Protein AF-A0A6I3U8G7-F1 (afdb_monomer)

Structure (mmCIF, N/CA/C/O backbone):
data_AF-A0A6I3U8G7-F1
#
_entry.id   AF-A0A6I3U8G7-F1
#
loop_
_atom_site.group_PDB
_atom_site.id
_atom_site.type_symbol
_atom_site.label_atom_id
_atom_site.label_alt_id
_atom_site.label_comp_id
_atom_site.label_asym_id
_atom_site.label_entity_id
_atom_site.label_seq_id
_atom_site.pdbx_PDB_ins_cod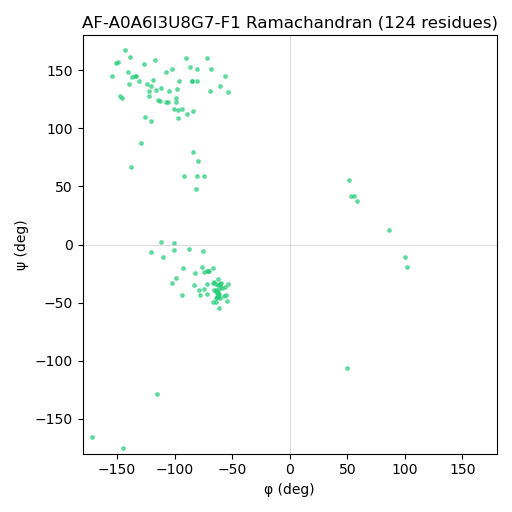e
_atom_site.Cartn_x
_atom_site.Cartn_y
_atom_site.Cartn_z
_atom_site.occupancy
_atom_site.B_iso_or_equiv
_atom_site.auth_seq_id
_atom_site.auth_comp_id
_atom_site.auth_asym_id
_atom_site.auth_atom_id
_atom_site.pdbx_PDB_model_num
ATOM 1 N N . SER A 1 1 ? 12.300 14.699 5.420 1.00 67.69 1 SER A N 1
ATOM 2 C CA . SER A 1 1 ? 12.936 14.264 4.165 1.00 67.69 1 SER A CA 1
ATOM 3 C C . SER A 1 1 ? 12.703 15.365 3.165 1.00 67.69 1 SER A C 1
ATOM 5 O O . SER A 1 1 ? 11.586 15.866 3.145 1.00 67.69 1 SER A O 1
ATOM 7 N N . ASP A 1 2 ? 13.714 15.735 2.387 1.00 90.56 2 ASP A N 1
ATOM 8 C CA . ASP A 1 2 ? 13.615 16.846 1.431 1.00 90.56 2 ASP A CA 1
ATOM 9 C C . ASP A 1 2 ? 12.831 16.455 0.163 1.00 90.56 2 ASP A C 1
ATOM 11 O O . ASP A 1 2 ? 12.318 17.320 -0.532 1.00 90.56 2 ASP A O 1
ATOM 15 N N . TYR A 1 3 ? 12.694 15.149 -0.120 1.00 94.56 3 TYR A N 1
ATOM 16 C CA . TYR A 1 3 ? 11.997 14.625 -1.307 1.00 94.56 3 TYR A CA 1
ATOM 17 C C . TYR A 1 3 ? 11.118 13.406 -0.966 1.00 94.56 3 TYR A C 1
ATOM 19 O O . TYR A 1 3 ? 11.419 12.284 -1.383 1.00 94.56 3 TYR A O 1
ATOM 27 N N . PRO A 1 4 ? 10.043 13.573 -0.173 1.00 93.50 4 PRO A N 1
ATOM 28 C CA . PRO A 1 4 ? 9.187 12.455 0.239 1.00 93.50 4 PRO A CA 1
ATOM 29 C C . PRO A 1 4 ? 8.492 11.758 -0.945 1.00 93.50 4 PRO A C 1
ATOM 31 O O . PRO A 1 4 ? 8.279 10.548 -0.909 1.00 93.50 4 PRO A O 1
ATOM 34 N N . ASP A 1 5 ? 8.214 12.495 -2.024 1.00 96.19 5 ASP A N 1
ATOM 35 C CA . ASP A 1 5 ? 7.507 11.993 -3.209 1.00 96.19 5 ASP A CA 1
ATOM 36 C C . ASP A 1 5 ? 8.292 10.934 -4.002 1.00 96.19 5 ASP A C 1
ATOM 38 O O . ASP A 1 5 ? 7.710 10.154 -4.758 1.00 96.19 5 ASP A O 1
ATOM 42 N N . TYR A 1 6 ? 9.617 10.866 -3.840 1.00 97.69 6 TYR A N 1
ATOM 43 C CA . TYR A 1 6 ? 10.458 9.979 -4.654 1.00 97.69 6 TY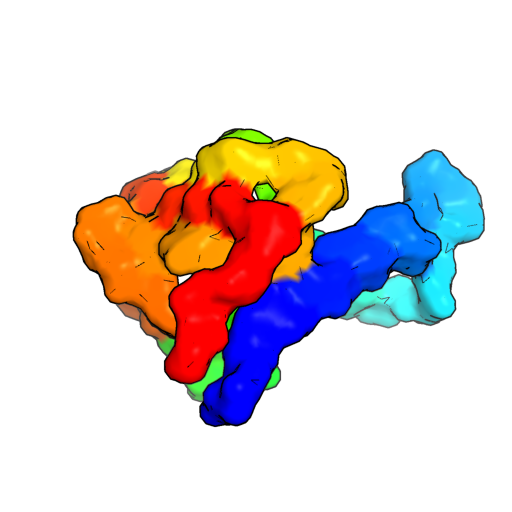R A CA 1
ATOM 44 C C . TYR A 1 6 ? 10.253 8.500 -4.318 1.00 97.69 6 TYR A C 1
ATOM 46 O O . TYR A 1 6 ? 10.480 7.643 -5.176 1.00 97.69 6 TYR A O 1
ATOM 54 N N . THR A 1 7 ? 9.758 8.192 -3.116 1.00 97.94 7 THR A N 1
ATOM 55 C CA . THR A 1 7 ? 9.405 6.827 -2.707 1.00 97.94 7 THR A CA 1
ATOM 56 C C . THR A 1 7 ? 8.426 6.190 -3.691 1.00 97.94 7 THR A C 1
ATOM 58 O O . THR A 1 7 ? 8.676 5.086 -4.171 1.00 97.94 7 THR A O 1
ATOM 61 N N . ALA A 1 8 ? 7.349 6.893 -4.054 1.00 97.81 8 ALA A N 1
ATOM 62 C CA . ALA A 1 8 ? 6.325 6.372 -4.960 1.00 97.81 8 ALA A CA 1
ATOM 63 C C . ALA A 1 8 ? 6.912 6.017 -6.339 1.00 97.81 8 ALA A C 1
ATOM 65 O O . ALA A 1 8 ? 6.709 4.910 -6.845 1.00 97.81 8 ALA A O 1
ATOM 66 N N . LEU A 1 9 ? 7.726 6.909 -6.908 1.00 98.19 9 LEU A N 1
ATOM 67 C CA . LEU A 1 9 ? 8.345 6.696 -8.216 1.00 98.19 9 LEU A CA 1
ATOM 68 C C . LEU A 1 9 ? 9.268 5.468 -8.223 1.00 98.19 9 LEU A C 1
ATOM 70 O O . LEU A 1 9 ? 9.228 4.665 -9.163 1.00 98.19 9 LEU A O 1
ATOM 74 N N . LEU A 1 10 ? 10.073 5.300 -7.172 1.00 98.50 10 LEU A N 1
ATOM 75 C CA . LEU A 1 10 ? 10.972 4.155 -7.031 1.00 98.50 10 LEU A CA 1
ATOM 76 C C . LEU A 1 10 ? 10.194 2.849 -6.858 1.00 98.50 10 LEU A C 1
ATOM 78 O O . LEU A 1 10 ? 10.447 1.893 -7.589 1.00 98.50 10 LEU A O 1
ATOM 82 N N . ILE A 1 11 ? 9.216 2.813 -5.951 1.00 98.38 11 ILE A N 1
ATOM 83 C CA . ILE A 1 11 ? 8.436 1.603 -5.663 1.00 98.38 11 ILE A CA 1
ATOM 84 C C . ILE A 1 11 ? 7.649 1.135 -6.890 1.00 98.38 11 ILE A C 1
ATOM 86 O O . ILE A 1 11 ? 7.697 -0.056 -7.218 1.00 98.38 11 ILE A O 1
ATOM 90 N N . LYS A 1 12 ? 6.984 2.047 -7.613 1.00 98.12 12 LYS A N 1
ATOM 91 C CA . LYS A 1 12 ? 6.252 1.703 -8.844 1.00 98.12 12 LYS A CA 1
ATOM 92 C C . LYS A 1 12 ? 7.198 1.160 -9.914 1.00 98.12 12 LYS A C 1
ATOM 94 O O . LYS A 1 12 ? 6.912 0.131 -10.522 1.00 98.12 12 LYS A O 1
ATOM 99 N N . SER A 1 13 ? 8.360 1.792 -10.083 1.00 97.38 13 SER A N 1
ATOM 100 C CA . SER A 1 13 ? 9.373 1.356 -11.052 1.00 97.38 13 SER A CA 1
ATOM 101 C C . SER A 1 13 ? 9.952 -0.020 -10.724 1.00 97.38 13 SER A C 1
ATOM 103 O O . SER A 1 13 ? 10.057 -0.859 -11.617 1.00 97.38 13 SER A O 1
ATOM 105 N N . ILE A 1 14 ? 10.317 -0.268 -9.462 1.00 98.00 14 ILE A N 1
ATOM 106 C CA . ILE A 1 14 ? 10.869 -1.555 -9.016 1.00 98.00 14 ILE A CA 1
ATOM 107 C C . ILE A 1 14 ? 9.818 -2.652 -9.189 1.00 98.00 14 ILE A C 1
ATOM 109 O O . ILE A 1 14 ? 10.096 -3.661 -9.829 1.00 98.00 14 ILE A O 1
ATOM 113 N N . SER A 1 15 ? 8.595 -2.430 -8.702 1.00 94.62 15 SER A N 1
ATOM 114 C CA . SER A 1 15 ? 7.523 -3.432 -8.764 1.00 94.62 15 SER A CA 1
ATOM 115 C C . SER A 1 15 ? 7.172 -3.825 -10.207 1.00 94.62 15 SER A C 1
ATOM 117 O O . SER A 1 15 ? 6.859 -4.982 -10.462 1.00 94.62 15 SER A O 1
ATOM 119 N N . GLN A 1 16 ? 7.259 -2.893 -11.164 1.00 93.44 16 GLN A N 1
ATOM 120 C CA . GLN A 1 16 ? 6.972 -3.166 -12.580 1.00 93.44 16 GLN A CA 1
ATOM 121 C C . GLN A 1 16 ? 8.143 -3.781 -13.355 1.00 93.44 16 GLN A C 1
ATOM 123 O O . GLN A 1 16 ? 7.914 -4.551 -14.286 1.00 93.44 16 GLN A O 1
ATOM 128 N N . LYS A 1 17 ? 9.388 -3.403 -13.042 1.00 96.12 17 LYS A N 1
ATOM 129 C CA . LYS A 1 17 ? 10.562 -3.790 -13.844 1.00 96.12 17 LYS A CA 1
ATOM 130 C C . LYS A 1 17 ? 11.328 -4.979 -13.286 1.00 96.12 17 LYS A C 1
ATOM 132 O O . LYS A 1 17 ? 11.984 -5.659 -14.061 1.00 96.12 17 LYS A O 1
ATOM 137 N N . ALA A 1 18 ? 11.301 -5.180 -11.972 1.00 97.31 18 ALA A N 1
ATOM 138 C CA . ALA A 1 18 ? 12.106 -6.197 -11.303 1.00 97.31 18 ALA A CA 1
ATOM 139 C C . ALA A 1 18 ? 11.362 -7.530 -11.129 1.00 97.31 18 ALA A C 1
ATOM 141 O O . ALA A 1 18 ? 12.009 -8.553 -10.935 1.00 97.31 18 ALA A O 1
ATOM 142 N N . PHE A 1 19 ? 10.027 -7.517 -11.194 1.00 98.00 19 PHE A N 1
ATOM 143 C CA . PHE A 1 19 ? 9.183 -8.696 -11.013 1.00 98.00 19 PHE A CA 1
ATOM 144 C C . PHE A 1 19 ? 8.493 -9.071 -12.323 1.00 98.00 19 PHE A C 1
ATOM 146 O O . PHE A 1 19 ? 7.930 -8.212 -13.009 1.00 98.00 19 PHE A O 1
ATOM 153 N N . HIS A 1 20 ? 8.503 -10.359 -12.660 1.00 97.56 20 HIS A N 1
ATOM 154 C CA . HIS A 1 20 ? 7.938 -10.862 -13.909 1.00 97.56 20 HIS A CA 1
ATOM 155 C C . HIS A 1 20 ? 7.012 -12.065 -13.677 1.00 97.56 20 HIS A C 1
ATOM 157 O O . HIS A 1 20 ? 7.335 -12.953 -12.892 1.00 97.56 20 HIS A O 1
ATOM 163 N N . PRO A 1 21 ? 5.878 -12.165 -14.390 1.00 96.88 21 PRO A N 1
ATOM 164 C CA . PRO A 1 21 ? 5.002 -13.334 -14.329 1.00 96.88 21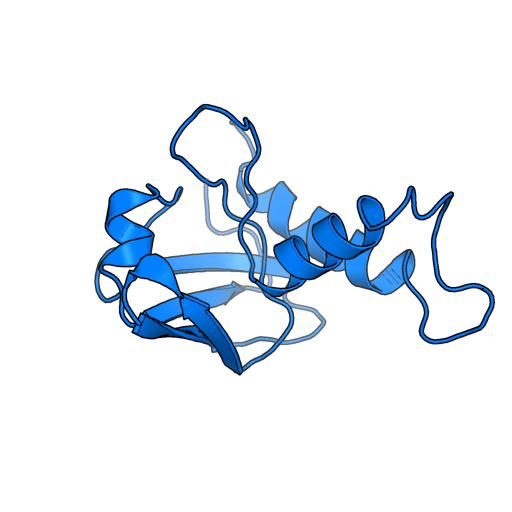 PRO A CA 1
ATOM 165 C C . PRO A 1 21 ? 5.540 -14.470 -15.223 1.00 96.88 21 PRO A C 1
ATOM 167 O O . PRO A 1 21 ? 4.893 -14.888 -16.181 1.00 96.88 21 PRO A O 1
ATOM 170 N N . SER A 1 22 ? 6.762 -14.935 -14.959 1.00 97.44 22 SER A N 1
ATOM 171 C CA . SER A 1 22 ? 7.455 -15.984 -15.723 1.00 97.44 22 SER A CA 1
ATOM 172 C C . SER A 1 22 ? 8.306 -16.863 -14.798 1.00 97.44 22 SER A C 1
ATOM 174 O O . SER A 1 22 ? 8.269 -16.707 -13.585 1.00 97.44 22 SER A O 1
ATOM 176 N N . TRP A 1 23 ? 9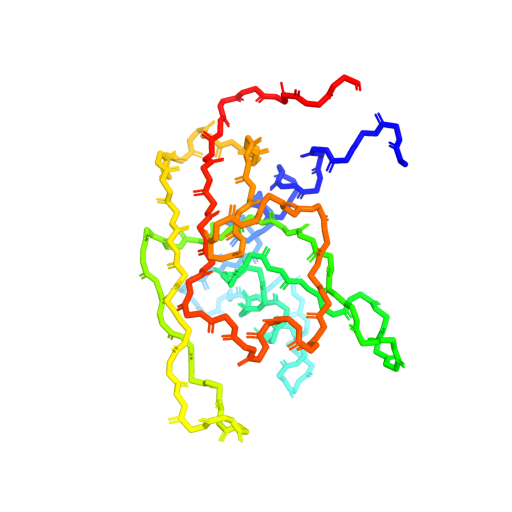.082 -17.808 -15.337 1.00 97.00 23 TRP A N 1
ATOM 177 C CA . TRP A 1 23 ? 10.025 -18.586 -14.518 1.00 97.00 23 TRP A CA 1
ATOM 178 C C . TRP A 1 23 ? 11.228 -17.758 -14.044 1.00 97.00 23 TRP A C 1
ATOM 180 O O . TRP A 1 23 ? 11.834 -18.086 -13.030 1.00 97.00 23 TRP A O 1
ATOM 190 N N . GLN A 1 24 ? 11.552 -16.663 -14.737 1.00 96.12 24 GLN A N 1
ATOM 191 C CA . GLN A 1 24 ? 12.525 -15.657 -14.302 1.00 96.12 24 GLN A CA 1
ATOM 192 C C . GLN A 1 24 ? 11.794 -14.547 -13.530 1.00 96.12 24 GLN A C 1
ATOM 194 O O . GLN A 1 24 ? 11.773 -13.395 -13.957 1.00 96.12 24 GLN A O 1
ATOM 199 N N . ALA A 1 25 ? 11.122 -14.928 -12.438 1.00 96.88 25 ALA A N 1
ATOM 200 C CA . ALA A 1 25 ? 10.152 -14.072 -11.757 1.00 96.88 25 ALA A CA 1
ATOM 201 C C . ALA A 1 25 ? 10.763 -12.982 -10.875 1.00 96.88 25 ALA A C 1
ATOM 203 O O . ALA A 1 25 ? 10.258 -11.861 -10.862 1.00 96.88 25 ALA A O 1
ATOM 204 N N . TYR A 1 26 ? 11.794 -13.327 -10.105 1.00 97.56 26 TYR A N 1
ATOM 205 C CA . TYR A 1 26 ? 12.315 -12.489 -9.029 1.00 97.56 26 TYR A CA 1
ATOM 206 C C . TYR A 1 26 ? 13.670 -11.875 -9.403 1.00 97.56 26 TYR A C 1
ATOM 208 O O . TYR A 1 26 ? 14.458 -12.512 -10.106 1.00 97.56 26 TYR A O 1
ATOM 216 N N . PRO A 1 27 ? 13.981 -10.667 -8.901 1.00 97.25 27 PRO A N 1
ATOM 217 C CA . PRO A 1 27 ? 15.263 -10.003 -9.147 1.00 97.25 27 PRO A CA 1
ATOM 218 C C . PRO A 1 27 ? 16.438 -10.588 -8.341 1.00 97.25 27 PRO A C 1
ATOM 220 O O . PRO A 1 27 ? 17.575 -10.158 -8.521 1.00 97.25 27 PRO A O 1
ATOM 223 N N . GLY A 1 28 ? 16.168 -11.533 -7.443 1.00 97.19 28 GLY A N 1
ATOM 224 C CA . GLY A 1 28 ? 17.133 -12.199 -6.574 1.00 97.19 28 GLY A CA 1
ATOM 225 C C . GLY A 1 28 ? 16.466 -13.358 -5.836 1.00 97.19 28 GLY A C 1
ATOM 226 O O . GLY A 1 28 ? 15.357 -13.762 -6.200 1.00 97.19 28 GLY A O 1
ATOM 227 N N . ASP A 1 29 ? 17.132 -13.871 -4.805 1.00 97.88 29 ASP A N 1
ATOM 228 C CA . ASP A 1 29 ? 16.590 -14.940 -3.969 1.00 97.88 29 ASP A CA 1
ATOM 229 C C . ASP A 1 29 ? 15.284 -14.487 -3.297 1.00 97.88 29 ASP A C 1
ATOM 231 O O . ASP A 1 29 ? 15.142 -13.357 -2.830 1.00 97.88 29 ASP A O 1
ATOM 235 N N . GLU A 1 30 ? 14.287 -15.370 -3.301 1.00 98.12 30 GLU A N 1
ATOM 236 C CA . GLU A 1 30 ? 12.957 -15.064 -2.766 1.00 98.12 30 GLU A CA 1
ATOM 237 C C . GLU A 1 30 ? 12.943 -15.050 -1.224 1.00 98.12 30 GLU A C 1
ATOM 239 O O . GLU A 1 30 ? 12.122 -14.363 -0.610 1.00 98.12 30 GLU A O 1
ATOM 244 N N . ASP A 1 31 ? 13.896 -15.758 -0.610 1.00 98.00 31 ASP A N 1
ATOM 245 C CA . ASP A 1 31 ? 14.124 -15.835 0.833 1.00 98.00 31 ASP A CA 1
ATOM 246 C C . ASP A 1 31 ? 12.864 -16.194 1.639 1.00 98.00 31 ASP A C 1
ATOM 248 O O . ASP A 1 31 ? 12.458 -15.500 2.574 1.00 98.00 31 ASP A O 1
ATOM 252 N N . ASN A 1 32 ? 12.246 -17.324 1.279 1.00 97.88 32 ASN A N 1
ATOM 253 C CA . ASN A 1 32 ? 11.188 -17.993 2.046 1.00 97.88 32 ASN A CA 1
ATOM 254 C C . ASN A 1 32 ? 9.969 -17.102 2.358 1.00 97.88 32 ASN A C 1
ATOM 256 O O . ASN A 1 32 ? 9.425 -17.145 3.464 1.00 97.88 32 ASN A O 1
ATOM 260 N N . GLY A 1 33 ? 9.520 -16.305 1.393 1.00 98.00 33 GLY A N 1
ATOM 261 C CA . GLY A 1 33 ? 8.397 -15.379 1.532 1.00 98.00 33 GLY A CA 1
ATOM 262 C C . GLY A 1 33 ? 8.812 -13.930 1.768 1.00 98.00 33 GLY A C 1
ATOM 263 O O . GLY A 1 33 ? 7.952 -13.051 1.711 1.00 98.00 33 GLY A O 1
ATOM 264 N N . SER A 1 34 ? 10.090 -13.652 2.035 1.00 98.38 34 SER A N 1
ATOM 265 C CA . SER A 1 34 ? 10.581 -12.304 2.345 1.00 98.38 34 SER A CA 1
ATOM 266 C C . SER A 1 34 ? 10.351 -11.340 1.181 1.00 98.38 34 SER A C 1
ATOM 268 O O . SER A 1 34 ? 9.675 -10.315 1.327 1.00 98.38 34 SER A O 1
ATOM 270 N N . LEU A 1 35 ? 10.843 -11.692 -0.010 1.00 98.50 35 LEU A N 1
ATOM 271 C CA . LEU A 1 35 ? 10.733 -10.825 -1.180 1.00 98.50 35 LEU A CA 1
ATOM 272 C C . LEU A 1 35 ? 9.297 -10.767 -1.713 1.00 98.50 35 LEU A C 1
ATOM 274 O O . LEU A 1 35 ? 8.832 -9.709 -2.144 1.00 98.50 35 LEU A O 1
ATOM 278 N N . SER A 1 36 ? 8.555 -11.874 -1.619 1.00 98.50 36 SER A N 1
ATOM 279 C CA . SER A 1 36 ? 7.129 -11.886 -1.957 1.00 98.50 36 SER A CA 1
ATOM 280 C C . SER A 1 36 ? 6.315 -10.987 -1.023 1.00 98.50 36 SER A C 1
ATOM 282 O O . SER A 1 36 ? 5.448 -10.247 -1.487 1.00 98.50 36 SER A O 1
ATOM 284 N N . ALA A 1 37 ? 6.612 -10.979 0.281 1.00 98.62 37 ALA A N 1
ATOM 285 C CA . ALA A 1 37 ? 5.961 -10.080 1.230 1.00 98.62 37 ALA A CA 1
ATOM 286 C C . ALA A 1 37 ? 6.270 -8.612 0.917 1.00 98.62 37 ALA A C 1
ATOM 288 O O . ALA A 1 37 ? 5.364 -7.783 0.983 1.00 98.62 37 ALA A O 1
ATOM 289 N N . TRP A 1 38 ? 7.505 -8.286 0.521 1.00 98.69 38 TRP A N 1
ATOM 290 C CA . TRP A 1 38 ? 7.852 -6.935 0.070 1.00 98.69 38 TRP A CA 1
ATOM 291 C C . TRP A 1 38 ? 6.974 -6.484 -1.106 1.00 98.69 38 TRP A C 1
ATOM 293 O O . TRP A 1 38 ? 6.433 -5.378 -1.078 1.00 98.69 38 TRP A O 1
ATOM 303 N N . TYR A 1 39 ? 6.761 -7.358 -2.096 1.00 98.62 39 TYR A N 1
ATOM 304 C CA . TYR A 1 39 ? 5.887 -7.074 -3.240 1.00 98.62 39 TYR A CA 1
ATOM 305 C C . TYR A 1 39 ? 4.414 -6.918 -2.830 1.00 98.62 39 TYR A C 1
ATOM 307 O O . TYR A 1 39 ? 3.712 -6.038 -3.320 1.00 98.62 39 TYR A O 1
ATOM 315 N N . ILE A 1 40 ? 3.926 -7.740 -1.897 1.00 98.69 40 ILE A N 1
ATOM 316 C CA . ILE A 1 40 ? 2.557 -7.609 -1.372 1.00 98.69 40 ILE A CA 1
ATOM 317 C C . ILE A 1 40 ? 2.383 -6.261 -0.661 1.00 98.69 40 ILE A C 1
ATOM 319 O O . ILE A 1 40 ? 1.400 -5.563 -0.906 1.00 98.69 40 ILE A O 1
ATOM 323 N N . TRP A 1 41 ? 3.339 -5.855 0.179 1.00 98.81 41 TRP A N 1
ATOM 324 C CA . TRP A 1 41 ? 3.305 -4.545 0.833 1.00 98.81 41 TRP A CA 1
ATOM 325 C C . TRP A 1 41 ? 3.364 -3.391 -0.170 1.00 98.81 41 TRP A C 1
ATOM 327 O O . TRP A 1 41 ? 2.635 -2.410 -0.008 1.00 98.81 41 TRP A O 1
ATOM 337 N N . SER A 1 42 ? 4.160 -3.511 -1.240 1.00 98.50 42 SER A N 1
ATOM 338 C CA . SER A 1 42 ? 4.171 -2.496 -2.297 1.00 98.50 42 SER A CA 1
ATOM 339 C C . SER A 1 42 ? 2.806 -2.389 -2.981 1.00 98.50 42 SER A C 1
ATOM 341 O O . SER A 1 42 ? 2.308 -1.281 -3.156 1.00 98.50 42 SER A O 1
ATOM 343 N N . ALA A 1 43 ? 2.140 -3.514 -3.262 1.00 98.56 43 ALA A N 1
ATOM 344 C CA . ALA A 1 43 ? 0.807 -3.523 -3.861 1.00 98.56 43 ALA A CA 1
ATOM 345 C C . ALA A 1 43 ? -0.273 -2.889 -2.965 1.00 98.56 43 ALA A C 1
ATOM 347 O O . ALA A 1 43 ? -1.186 -2.245 -3.488 1.00 98.56 43 ALA A O 1
ATOM 348 N N . LEU A 1 44 ? -0.155 -3.036 -1.638 1.00 98.75 44 LEU A N 1
ATOM 349 C CA . LEU A 1 44 ? -1.028 -2.394 -0.644 1.00 98.75 44 LEU A CA 1
ATOM 350 C C . LEU A 1 44 ? -0.779 -0.880 -0.514 1.00 98.75 44 LEU A C 1
ATOM 352 O O . LEU A 1 44 ? -1.666 -0.152 -0.071 1.00 98.75 44 LEU A O 1
ATOM 356 N N . GLY A 1 45 ? 0.409 -0.398 -0.888 1.00 98.56 45 GLY A N 1
ATOM 357 C CA . GLY A 1 45 ? 0.761 1.023 -0.867 1.00 98.56 45 GLY A CA 1
ATOM 358 C C . GLY A 1 45 ? 1.306 1.545 0.468 1.00 98.56 45 GLY A C 1
ATOM 359 O O . GLY A 1 45 ? 1.434 2.758 0.627 1.00 98.56 45 GLY A O 1
ATOM 360 N N . PHE A 1 46 ? 1.656 0.677 1.422 1.00 98.62 46 PHE A N 1
ATOM 361 C CA . PHE A 1 46 ? 2.314 1.055 2.681 1.00 98.62 46 PHE A CA 1
ATOM 362 C C . PHE A 1 46 ? 3.237 -0.059 3.191 1.00 98.62 46 PHE A C 1
ATOM 364 O O . PHE A 1 46 ? 3.071 -1.220 2.823 1.00 98.62 46 PHE A O 1
ATOM 371 N N . TYR A 1 47 ? 4.224 0.281 4.026 1.00 98.69 47 TYR A N 1
ATOM 372 C CA . TYR A 1 47 ? 5.302 -0.642 4.397 1.00 98.69 47 TYR A CA 1
ATOM 373 C C . TYR A 1 47 ? 5.697 -0.559 5.886 1.00 98.69 47 TYR A C 1
ATOM 375 O O . TYR A 1 47 ? 5.819 0.542 6.431 1.00 98.69 47 TYR A O 1
ATOM 383 N N . PRO A 1 48 ? 5.939 -1.697 6.571 1.00 98.44 48 PRO A N 1
ATOM 384 C CA . PRO A 1 48 ? 6.405 -1.729 7.960 1.00 98.44 48 PRO A CA 1
ATOM 385 C C . PRO A 1 48 ? 7.920 -1.474 8.058 1.00 98.44 48 PRO A C 1
ATOM 387 O O . PRO A 1 48 ? 8.696 -2.380 8.357 1.00 98.44 48 PRO A O 1
ATOM 390 N N . THR A 1 49 ? 8.357 -0.236 7.819 1.00 98.00 49 THR A N 1
ATOM 391 C CA . THR A 1 49 ? 9.785 0.138 7.716 1.00 98.00 49 THR A CA 1
ATOM 392 C C . THR A 1 49 ? 10.620 -0.232 8.940 1.00 98.00 49 THR A C 1
ATOM 394 O O . THR A 1 49 ? 11.779 -0.618 8.812 1.00 98.00 49 THR A O 1
ATOM 397 N N . CYS A 1 50 ? 10.046 -0.127 10.140 1.00 98.00 50 CYS A N 1
ATOM 398 C CA . CYS A 1 50 ? 10.724 -0.463 11.389 1.00 98.00 50 CYS A CA 1
ATOM 399 C C . CYS A 1 50 ? 9.850 -1.418 12.213 1.00 98.00 50 CYS A C 1
ATOM 401 O O . CYS A 1 50 ? 9.068 -0.958 13.052 1.00 98.00 50 CYS A O 1
ATOM 403 N N . PRO A 1 51 ? 9.960 -2.742 11.993 1.00 96.88 51 PRO A N 1
ATOM 404 C CA 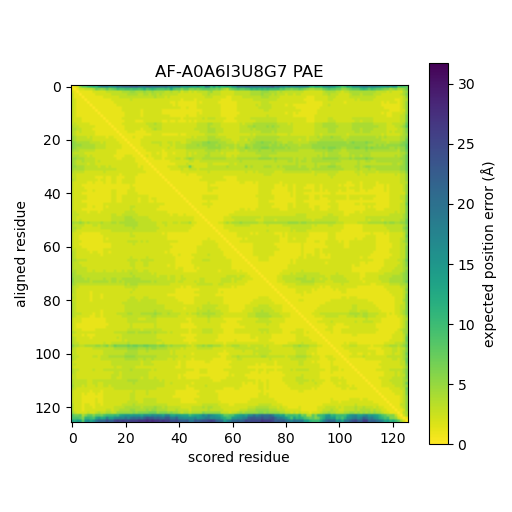. PRO A 1 51 ? 9.280 -3.727 12.824 1.00 96.88 51 PRO A CA 1
ATOM 405 C C . PRO A 1 51 ? 9.604 -3.503 14.308 1.00 96.88 51 PRO A C 1
ATOM 407 O O . PRO A 1 51 ? 10.759 -3.314 14.684 1.00 96.88 51 PRO A O 1
ATOM 410 N N . GLY A 1 52 ? 8.568 -3.474 15.148 1.00 97.50 52 GLY A N 1
ATOM 411 C CA . GLY A 1 52 ? 8.661 -3.065 16.556 1.00 97.50 52 GLY A CA 1
ATOM 412 C C . GLY A 1 52 ? 8.172 -1.637 16.823 1.00 97.50 52 GLY A C 1
ATOM 413 O O . GLY A 1 52 ? 7.790 -1.337 17.953 1.00 97.50 52 GLY A O 1
ATOM 414 N N . LYS A 1 53 ? 8.083 -0.776 15.799 1.00 98.31 53 LYS A N 1
ATOM 415 C CA . LYS A 1 53 ? 7.330 0.486 15.864 1.00 98.31 53 LYS A CA 1
ATOM 416 C C . LYS A 1 53 ? 5.942 0.292 15.238 1.00 98.31 53 LYS A C 1
ATOM 418 O O . LYS A 1 53 ? 5.851 -0.269 14.149 1.00 98.31 53 LYS A O 1
ATOM 423 N N . PRO A 1 54 ? 4.854 0.758 15.877 1.00 98.31 54 PRO A N 1
ATOM 424 C CA . PRO A 1 54 ? 3.488 0.559 15.387 1.00 98.31 54 PRO A CA 1
ATOM 425 C C . PRO A 1 54 ? 3.107 1.574 14.291 1.00 98.31 54 PRO A C 1
ATOM 427 O O . PRO A 1 54 ? 2.051 2.197 14.367 1.00 98.31 54 PRO A O 1
ATOM 430 N N . SER A 1 55 ? 3.969 1.761 13.290 1.00 98.25 55 SER A N 1
ATOM 431 C CA . SER A 1 55 ? 3.814 2.758 12.228 1.00 98.25 55 SER A CA 1
ATOM 432 C C . SER A 1 55 ? 4.246 2.189 10.881 1.00 98.25 55 SER A C 1
ATOM 434 O O . SER A 1 55 ? 5.178 1.387 10.813 1.00 98.25 55 SER A O 1
ATOM 436 N N . TYR A 1 56 ? 3.597 2.655 9.820 1.00 98.75 56 TYR A N 1
ATOM 437 C CA . TYR A 1 56 ? 3.880 2.295 8.437 1.00 98.75 56 TYR A CA 1
ATOM 438 C C . TYR A 1 56 ? 4.158 3.548 7.612 1.00 98.75 56 TYR A C 1
ATOM 440 O O . TYR A 1 56 ? 3.446 4.550 7.745 1.00 98.75 56 TYR A O 1
ATOM 448 N N . ASP A 1 57 ? 5.161 3.473 6.745 1.00 98.50 57 ASP A N 1
ATOM 449 C CA . ASP A 1 57 ? 5.423 4.516 5.756 1.00 98.50 57 ASP A CA 1
ATOM 450 C C . ASP A 1 57 ? 4.593 4.269 4.497 1.00 98.50 57 ASP A C 1
ATOM 452 O O . ASP A 1 57 ? 4.236 3.131 4.180 1.00 98.50 57 ASP A O 1
ATOM 456 N N . LEU A 1 58 ? 4.282 5.344 3.777 1.00 98.44 58 LEU A N 1
ATOM 457 C CA . LEU A 1 58 ? 3.514 5.273 2.541 1.00 98.44 58 LEU A CA 1
ATOM 458 C C . LEU A 1 58 ? 4.408 4.965 1.336 1.00 98.44 58 LEU A C 1
ATOM 460 O O . LEU A 1 58 ? 5.512 5.492 1.197 1.00 98.44 58 LEU A O 1
ATOM 464 N N . GLY A 1 59 ? 3.883 4.130 0.447 1.00 98.25 59 GLY A N 1
ATOM 465 C CA . GLY A 1 59 ? 4.392 3.888 -0.896 1.00 98.25 59 GLY A CA 1
ATOM 466 C C . GLY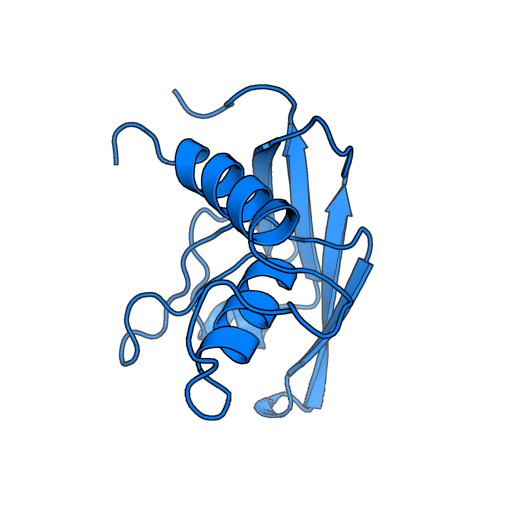 A 1 59 ? 3.373 4.349 -1.936 1.00 98.25 59 GLY A C 1
ATOM 467 O O . GLY A 1 59 ? 2.893 5.478 -1.893 1.00 98.25 59 GLY A O 1
ATOM 468 N N . ILE A 1 60 ? 3.050 3.469 -2.882 1.00 98.62 60 ILE A N 1
ATOM 469 C CA . ILE A 1 60 ? 2.075 3.700 -3.954 1.00 98.62 60 ILE A CA 1
ATOM 470 C C . ILE A 1 60 ? 1.367 2.372 -4.262 1.00 98.62 60 ILE A C 1
ATOM 472 O O . ILE A 1 60 ? 2.065 1.382 -4.480 1.00 98.62 60 ILE A O 1
ATOM 476 N N . PRO A 1 61 ? 0.023 2.307 -4.244 1.00 98.56 61 PRO A N 1
ATOM 477 C CA . PRO A 1 61 ? -0.700 1.056 -4.468 1.00 98.56 61 PRO A CA 1
ATOM 478 C C . PRO A 1 61 ? -0.632 0.611 -5.934 1.00 98.56 61 PRO A C 1
ATOM 480 O O . PRO A 1 61 ? -0.377 1.411 -6.838 1.00 98.56 61 PRO A O 1
ATOM 483 N N . LEU A 1 62 ? -0.893 -0.677 -6.168 1.00 98.44 62 LEU A N 1
ATOM 484 C CA . LEU A 1 62 ? -0.846 -1.273 -7.508 1.00 98.44 62 LEU A CA 1
ATOM 485 C C . LEU A 1 62 ? -2.206 -1.283 -8.221 1.00 98.44 62 LEU A C 1
ATOM 487 O O . LEU A 1 62 ? -2.279 -0.990 -9.415 1.00 98.44 62 LEU A O 1
ATOM 491 N N . PHE A 1 63 ? -3.272 -1.646 -7.508 1.00 98.62 63 PHE A N 1
ATOM 492 C CA . PHE A 1 63 ? -4.600 -1.876 -8.081 1.00 98.62 63 PHE A CA 1
ATOM 493 C C . PHE A 1 63 ? -5.545 -0.701 -7.829 1.00 98.62 63 PHE A C 1
ATOM 495 O O . PHE A 1 63 ? -5.456 -0.047 -6.794 1.00 98.62 63 PHE A O 1
ATOM 502 N N . ASP A 1 64 ? -6.505 -0.502 -8.735 1.0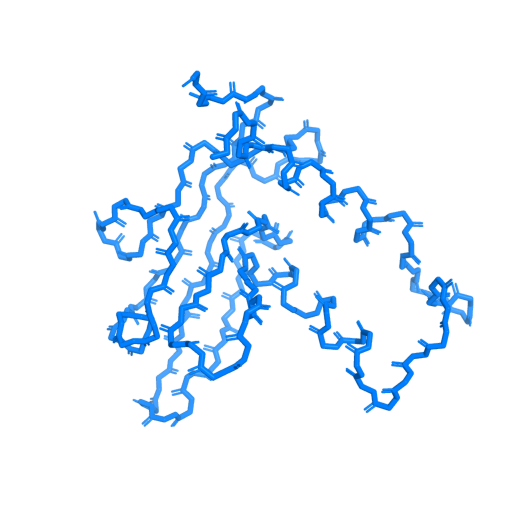0 98.75 64 ASP A N 1
ATOM 503 C CA . ASP A 1 64 ? -7.568 0.506 -8.590 1.00 98.75 64 ASP A CA 1
ATOM 504 C C . ASP A 1 64 ? -8.420 0.257 -7.339 1.00 98.75 64 ASP A C 1
ATOM 506 O O . ASP A 1 64 ? -8.833 1.193 -6.653 1.00 98.75 64 ASP A O 1
ATOM 510 N N . HIS A 1 65 ? -8.661 -1.019 -7.031 1.00 98.81 65 HIS A N 1
ATOM 511 C CA . HIS A 1 65 ? -9.339 -1.467 -5.822 1.00 98.81 65 HIS A CA 1
ATOM 512 C C . HIS A 1 65 ? -8.786 -2.823 -5.381 1.00 98.81 65 HIS A C 1
ATOM 514 O O . HIS A 1 65 ? -8.737 -3.773 -6.163 1.00 98.81 65 HIS A O 1
ATOM 520 N N . LEU A 1 66 ? -8.375 -2.911 -4.119 1.00 98.62 66 LEU A N 1
ATOM 521 C CA . LEU A 1 66 ? -7.919 -4.129 -3.456 1.00 98.62 66 LEU A CA 1
ATOM 522 C C . LEU A 1 66 ? -8.530 -4.189 -2.056 1.00 98.62 66 LEU A C 1
ATOM 524 O O . LEU A 1 66 ? -8.647 -3.171 -1.382 1.00 98.62 66 LEU A O 1
ATOM 528 N N . ARG A 1 67 ? -8.881 -5.389 -1.591 1.00 98.69 67 ARG A N 1
ATOM 529 C CA . ARG A 1 67 ? -9.363 -5.605 -0.223 1.00 98.69 67 ARG A CA 1
ATOM 530 C C . ARG A 1 67 ? -8.399 -6.501 0.528 1.00 98.69 67 ARG A C 1
ATOM 532 O O . ARG A 1 67 ? -8.015 -7.553 0.020 1.00 98.69 67 ARG A O 1
ATOM 539 N N . VAL A 1 68 ? -8.046 -6.106 1.747 1.00 98.75 68 VAL A N 1
ATOM 540 C CA . VAL A 1 68 ? -7.228 -6.917 2.657 1.00 98.75 68 VAL A CA 1
ATOM 541 C C . VAL A 1 68 ? -7.995 -7.180 3.944 1.00 98.75 68 VAL A C 1
ATOM 543 O O . VAL A 1 68 ? -8.660 -6.297 4.482 1.00 98.75 68 VAL A O 1
ATOM 546 N N . TYR A 1 69 ? -7.946 -8.419 4.426 1.00 98.81 69 TYR A N 1
ATOM 547 C CA . TYR A 1 69 ? -8.665 -8.806 5.631 1.00 98.81 69 TYR A CA 1
ATOM 548 C C . TYR A 1 69 ? -7.856 -8.455 6.881 1.00 98.81 69 TYR A C 1
ATOM 550 O O . TYR A 1 69 ? -6.793 -9.027 7.132 1.00 98.81 69 TYR A O 1
ATOM 558 N N . LEU A 1 70 ? -8.374 -7.540 7.696 1.00 98.62 70 LEU A N 1
ATOM 559 C CA . LEU A 1 70 ? -7.826 -7.194 9.002 1.00 98.62 70 LEU A CA 1
ATOM 560 C C . LEU A 1 70 ? -8.352 -8.191 10.035 1.00 98.62 70 LEU A C 1
ATOM 562 O O . LEU A 1 70 ? -9.283 -7.912 10.788 1.00 98.62 70 LEU A O 1
ATOM 566 N N . ALA A 1 71 ? -7.738 -9.375 10.065 1.00 98.44 71 ALA A N 1
ATOM 567 C CA . ALA A 1 71 ? -8.216 -10.512 10.852 1.00 98.44 71 ALA A CA 1
ATOM 568 C C . ALA A 1 71 ? -8.437 -10.199 12.341 1.00 98.44 71 ALA A C 1
ATOM 570 O O . ALA A 1 71 ? -9.376 -10.717 12.938 1.00 98.44 71 ALA A O 1
ATOM 571 N N . LYS A 1 72 ? -7.615 -9.319 12.928 1.00 97.81 72 LYS A N 1
ATOM 572 C CA . LYS A 1 72 ? -7.734 -8.903 14.334 1.00 97.81 72 LYS A CA 1
ATOM 573 C C . LYS A 1 72 ? -9.058 -8.196 14.645 1.00 97.81 72 LYS A C 1
ATOM 575 O O . LYS A 1 72 ? -9.596 -8.384 15.727 1.00 97.81 72 LYS A O 1
ATOM 580 N N . GLU A 1 73 ? -9.571 -7.427 13.692 1.00 98.25 73 GLU A N 1
ATOM 581 C CA . GLU A 1 73 ? -10.825 -6.674 13.815 1.00 98.25 73 GLU A CA 1
ATOM 582 C C . GLU A 1 73 ? -11.987 -7.385 13.109 1.00 98.25 73 GLU A C 1
ATOM 584 O O . GLU A 1 73 ? -13.109 -6.888 13.089 1.00 98.25 73 GLU A O 1
ATOM 589 N N . ASN A 1 74 ? -11.724 -8.559 12.521 1.00 98.25 74 ASN A N 1
ATOM 590 C CA . ASN A 1 74 ? -12.695 -9.369 11.793 1.00 98.25 74 ASN A CA 1
ATOM 591 C C . ASN A 1 74 ? -13.437 -8.577 10.693 1.00 98.25 74 ASN A C 1
ATOM 593 O O . ASN A 1 74 ? -14.653 -8.705 10.527 1.00 98.25 74 ASN A O 1
ATOM 597 N N . LYS A 1 75 ? -12.701 -7.737 9.951 1.00 98.44 75 LYS A N 1
ATOM 598 C CA . LYS A 1 75 ? -13.248 -6.879 8.891 1.00 98.44 75 LYS A CA 1
ATOM 599 C C . LYS A 1 75 ? -12.307 -6.735 7.697 1.00 98.44 75 LYS A C 1
ATOM 601 O O . LYS A 1 75 ? -11.134 -7.096 7.761 1.00 98.44 75 LYS A O 1
ATOM 606 N N . TRP A 1 76 ? -12.833 -6.198 6.604 1.00 98.81 76 TRP A N 1
ATOM 607 C CA . TRP A 1 76 ? -12.061 -5.867 5.409 1.00 98.81 76 TRP A CA 1
ATOM 608 C C . TRP A 1 76 ? -11.661 -4.396 5.433 1.00 98.81 76 TRP A C 1
ATOM 610 O O . TRP A 1 76 ? -12.468 -3.556 5.809 1.00 98.81 76 TRP A O 1
ATOM 620 N N . LEU A 1 77 ? -10.437 -4.109 5.002 1.00 98.88 77 LEU A N 1
ATOM 621 C CA . LEU A 1 77 ? -10.000 -2.773 4.623 1.00 98.88 77 LEU A CA 1
ATOM 622 C C . LEU A 1 77 ? -10.066 -2.663 3.102 1.00 98.88 77 LEU A C 1
ATOM 624 O O . LEU A 1 77 ? -9.464 -3.480 2.395 1.00 98.88 77 LEU A O 1
ATOM 628 N N . ASP A 1 78 ? -10.772 -1.651 2.615 1.00 98.88 78 ASP A N 1
ATOM 629 C CA . ASP A 1 78 ? -10.895 -1.346 1.196 1.00 98.88 78 ASP A CA 1
ATOM 630 C C . ASP A 1 78 ? -9.829 -0.311 0.791 1.00 98.88 78 ASP A C 1
ATOM 632 O O . ASP A 1 78 ? -9.803 0.817 1.284 1.00 98.88 78 ASP A O 1
ATOM 636 N N . ILE A 1 79 ? -8.912 -0.706 -0.093 1.00 98.88 79 ILE A N 1
ATOM 637 C CA . ILE A 1 79 ? -7.804 0.122 -0.578 1.00 98.88 79 ILE A CA 1
ATOM 638 C C . ILE A 1 79 ? -8.110 0.563 -2.007 1.00 98.88 79 ILE A C 1
ATOM 640 O O . ILE A 1 79 ? -8.294 -0.280 -2.885 1.00 98.88 79 ILE A O 1
ATOM 644 N N . HIS A 1 80 ? -8.141 1.872 -2.242 1.00 98.88 80 HIS A N 1
ATOM 645 C CA . HIS A 1 80 ? -8.480 2.475 -3.529 1.00 98.88 80 HIS A CA 1
ATOM 646 C C . HIS A 1 80 ? -7.324 3.302 -4.090 1.00 98.88 80 HIS A C 1
ATOM 648 O O . HIS A 1 80 ? -6.658 4.030 -3.354 1.00 98.88 80 HIS A O 1
ATOM 654 N N . ALA A 1 81 ? -7.135 3.235 -5.406 1.00 98.69 81 ALA A N 1
ATOM 655 C CA . ALA A 1 81 ? -6.205 4.075 -6.149 1.00 98.69 81 ALA A CA 1
ATOM 656 C C . ALA A 1 81 ? -6.962 4.879 -7.217 1.00 98.69 81 ALA A C 1
ATOM 658 O O . ALA A 1 81 ? -7.382 4.360 -8.249 1.00 98.69 81 ALA A O 1
ATOM 659 N N . GLU A 1 82 ? -7.134 6.173 -6.976 1.00 98.62 82 GLU A N 1
ATOM 660 C CA . GLU A 1 82 ? -7.739 7.112 -7.912 1.00 98.62 82 GLU A CA 1
ATOM 661 C C . GLU A 1 82 ? -6.686 7.644 -8.889 1.00 98.62 82 GLU A C 1
ATOM 663 O O . GLU A 1 82 ? -5.559 7.965 -8.507 1.00 98.62 82 GLU A O 1
ATOM 668 N N . GLN A 1 83 ? -7.072 7.804 -10.158 1.00 98.25 83 GLN A N 1
ATOM 669 C CA . GLN A 1 83 ? -6.169 8.253 -11.228 1.00 98.25 83 GLN A CA 1
ATOM 670 C C . GLN A 1 83 ? -4.950 7.325 -11.413 1.00 98.25 83 GLN A C 1
ATOM 672 O O . GLN A 1 83 ? -3.844 7.789 -11.695 1.00 98.25 83 GLN A O 1
ATOM 677 N N . ASN A 1 84 ? -5.146 6.009 -11.267 1.00 98.06 84 ASN A N 1
ATOM 678 C CA . ASN A 1 84 ? -4.093 4.992 -11.329 1.00 98.06 84 ASN A CA 1
ATOM 679 C C . ASN A 1 84 ? -3.587 4.708 -12.760 1.00 98.06 84 ASN A C 1
ATOM 681 O O . ASN A 1 84 ? -3.637 3.596 -13.282 1.00 98.06 84 ASN A O 1
ATOM 685 N N . TYR A 1 85 ? -3.081 5.739 -13.428 1.00 98.06 85 TYR A N 1
ATOM 686 C CA . TYR A 1 85 ? -2.474 5.608 -14.746 1.00 98.06 85 TYR A CA 1
ATOM 687 C C . TYR A 1 85 ? -1.033 5.101 -14.642 1.00 98.06 85 TYR A C 1
ATOM 689 O O . TYR A 1 85 ? -0.303 5.391 -13.691 1.00 98.06 85 TYR A O 1
ATOM 697 N N . SER A 1 86 ? -0.571 4.386 -15.668 1.00 95.88 86 SER A N 1
ATOM 698 C CA . SER A 1 86 ? 0.801 3.861 -15.722 1.00 95.88 86 SER A CA 1
ATOM 699 C C . SER A 1 86 ? 1.874 4.955 -15.656 1.00 95.88 86 SER A C 1
ATOM 701 O O . SER A 1 86 ? 2.919 4.737 -15.056 1.00 95.88 86 SER A O 1
ATOM 703 N N . HIS A 1 87 ? 1.604 6.138 -16.219 1.00 97.12 87 HIS A N 1
ATOM 704 C CA . HIS A 1 87 ? 2.522 7.281 -16.245 1.00 97.12 87 HIS A CA 1
ATOM 705 C C . HIS A 1 87 ? 2.418 8.202 -15.013 1.00 97.12 87 HIS A C 1
ATOM 707 O O . HIS A 1 87 ? 3.194 9.150 -14.899 1.00 97.12 87 HIS A O 1
ATOM 713 N N . PHE A 1 88 ? 1.482 7.944 -14.091 1.00 98.38 88 PHE A N 1
ATOM 714 C CA . PHE A 1 88 ? 1.379 8.663 -12.819 1.00 98.38 88 PHE A CA 1
ATOM 715 C C . PHE A 1 88 ? 2.233 7.950 -11.774 1.00 98.38 88 PHE A C 1
ATOM 717 O O . PHE A 1 88 ? 1.941 6.817 -11.394 1.00 98.38 88 PHE A O 1
ATOM 724 N N . ASN A 1 89 ? 3.312 8.595 -11.339 1.00 98.12 89 ASN A N 1
ATOM 725 C CA . ASN A 1 89 ? 4.349 7.966 -10.515 1.00 98.12 89 ASN A CA 1
ATOM 726 C C . ASN A 1 89 ? 4.398 8.498 -9.081 1.00 98.12 89 ASN A C 1
ATOM 728 O O . ASN A 1 89 ? 5.254 8.074 -8.311 1.00 98.12 89 ASN A O 1
ATOM 732 N N . PHE A 1 90 ? 3.501 9.415 -8.724 1.00 98.31 90 PHE A N 1
ATOM 733 C CA . PHE A 1 90 ? 3.498 10.082 -7.427 1.00 98.31 90 PHE A CA 1
ATOM 734 C C . PHE A 1 90 ? 2.135 9.950 -6.754 1.00 98.31 90 PHE A C 1
ATOM 736 O O . PHE A 1 90 ? 1.113 9.780 -7.422 1.00 98.31 90 PHE A O 1
ATOM 743 N N . VAL A 1 91 ? 2.131 10.038 -5.426 1.00 98.12 91 VAL A N 1
ATOM 744 C CA . VAL A 1 91 ? 0.914 10.116 -4.617 1.00 98.12 91 VAL A CA 1
ATOM 745 C C . VAL A 1 91 ? 0.655 11.585 -4.318 1.00 98.12 91 VAL A C 1
ATOM 747 O O . VAL A 1 91 ? 1.448 12.242 -3.650 1.00 98.12 91 VAL A O 1
ATOM 750 N N . LYS A 1 92 ? -0.459 12.109 -4.824 1.00 97.25 92 LYS A N 1
ATOM 751 C CA . LYS A 1 92 ? -0.915 13.464 -4.513 1.00 97.25 92 LYS A CA 1
ATOM 752 C C . LYS A 1 92 ? -1.428 13.561 -3.088 1.00 97.25 92 LYS A C 1
ATOM 754 O O . LYS A 1 92 ? -1.171 14.547 -2.412 1.00 97.25 92 LYS A O 1
ATOM 759 N N . GLU A 1 93 ? -2.191 12.561 -2.673 1.00 97.56 93 GLU A N 1
ATOM 760 C CA . GLU A 1 93 ? -2.812 12.506 -1.361 1.00 97.56 93 GLU A CA 1
ATOM 761 C C . GLU A 1 93 ? -3.061 11.050 -0.976 1.00 97.56 93 GLU A C 1
ATOM 763 O O . GLU A 1 93 ? -3.399 10.221 -1.825 1.00 97.56 93 GLU A O 1
ATOM 768 N N . CYS A 1 94 ? -2.922 10.759 0.313 1.00 98.44 94 CYS A N 1
ATOM 769 C CA . CYS A 1 94 ? -3.367 9.517 0.920 1.00 98.44 94 CYS A CA 1
ATOM 770 C C . CYS A 1 94 ? -4.349 9.851 2.043 1.00 98.44 94 CYS A C 1
ATOM 772 O O . CYS A 1 94 ? -4.081 10.726 2.871 1.00 98.44 94 CYS A O 1
ATOM 774 N N . ARG A 1 95 ? -5.493 9.169 2.063 1.00 98.75 95 ARG A N 1
ATOM 775 C CA . ARG A 1 95 ? -6.524 9.315 3.089 1.00 98.75 95 ARG A CA 1
ATOM 776 C C . ARG A 1 95 ? -6.798 7.985 3.761 1.00 98.75 95 ARG A C 1
ATOM 778 O O . ARG A 1 95 ? -7.114 7.009 3.086 1.00 98.75 95 ARG A O 1
ATOM 785 N N . LEU A 1 96 ? -6.741 7.980 5.086 1.00 98.69 96 LEU A N 1
ATOM 786 C CA . LEU A 1 96 ? -7.278 6.910 5.913 1.00 98.69 96 LEU A CA 1
ATOM 787 C C . LEU A 1 96 ? -8.666 7.355 6.384 1.00 98.69 96 LEU A C 1
ATOM 789 O O . LEU A 1 96 ? -8.801 8.320 7.143 1.00 98.69 96 LEU A O 1
ATOM 793 N N . ASP A 1 97 ? -9.699 6.719 5.842 1.00 98.38 97 ASP A N 1
ATOM 794 C CA . ASP A 1 97 ? -11.078 7.205 5.824 1.00 98.38 97 ASP A CA 1
ATOM 795 C C . ASP A 1 97 ? -11.172 8.664 5.326 1.00 98.38 97 ASP A C 1
ATOM 797 O O . ASP A 1 97 ? -11.014 8.947 4.140 1.00 98.38 97 ASP A O 1
ATOM 801 N N . LYS A 1 98 ? -11.424 9.617 6.233 1.00 96.19 98 LYS A N 1
ATOM 802 C CA . LYS A 1 98 ? -11.549 11.055 5.930 1.00 96.19 98 LYS A CA 1
ATOM 803 C C . LYS A 1 98 ? -10.291 11.858 6.266 1.00 96.19 98 LYS A C 1
ATOM 805 O O . LYS A 1 98 ? -10.256 13.058 6.004 1.00 96.19 98 LYS A O 1
ATOM 810 N N . THR A 1 99 ? -9.286 11.229 6.868 1.00 97.62 99 THR A N 1
ATOM 811 C CA . THR A 1 99 ? -8.103 11.911 7.396 1.00 97.62 99 THR A CA 1
ATOM 812 C C . THR A 1 99 ? -6.959 11.810 6.400 1.00 97.62 99 THR A C 1
ATOM 814 O O . THR A 1 99 ? -6.553 10.707 6.045 1.00 97.62 99 THR A O 1
ATOM 817 N N . SER A 1 100 ? -6.418 12.952 5.971 1.00 97.62 100 SER A N 1
ATOM 818 C CA . SER A 1 100 ? -5.194 12.978 5.165 1.00 97.62 100 SER A CA 1
ATOM 819 C C . SER A 1 100 ? -3.997 12.547 6.013 1.00 97.62 100 SER A C 1
ATOM 821 O O . SER A 1 100 ? -3.833 13.017 7.142 1.00 97.62 100 SER A O 1
ATOM 823 N N . VAL A 1 101 ? -3.180 11.639 5.487 1.00 97.56 101 VAL A N 1
ATOM 824 C CA . VAL A 1 101 ? -2.059 11.028 6.208 1.00 97.56 101 VAL A CA 1
ATOM 825 C C . VAL A 1 101 ? -0.797 10.998 5.352 1.00 97.56 101 VAL A C 1
ATOM 827 O O . VAL A 1 101 ? -0.848 10.779 4.146 1.00 97.56 101 VAL A O 1
ATOM 830 N N . SER A 1 102 ? 0.354 11.178 5.998 1.00 95.12 102 SER A N 1
ATOM 831 C CA . SER A 1 102 ? 1.690 10.984 5.409 1.00 95.12 102 SER A CA 1
ATOM 832 C C . SER A 1 102 ? 2.423 9.760 5.979 1.00 95.12 102 SER A C 1
ATOM 834 O O . SER A 1 102 ? 3.447 9.339 5.449 1.00 95.12 102 SER A O 1
ATOM 836 N N . SER A 1 103 ? 1.884 9.172 7.049 1.00 97.06 103 SER A N 1
ATOM 837 C CA . SER A 1 103 ? 2.260 7.881 7.634 1.00 97.06 103 SER A CA 1
ATOM 838 C C . SER A 1 103 ? 1.024 7.277 8.301 1.00 97.06 103 SER A C 1
ATOM 840 O O . SER A 1 103 ? 0.101 8.006 8.667 1.00 97.06 103 SER A O 1
ATOM 842 N N . ILE A 1 104 ? 0.989 5.957 8.465 1.00 98.50 104 ILE A N 1
ATOM 843 C CA . ILE A 1 104 ? -0.162 5.257 9.043 1.00 98.50 104 ILE A CA 1
ATOM 844 C C . ILE A 1 104 ? 0.232 4.677 10.397 1.00 98.50 104 ILE A C 1
ATOM 846 O O . ILE A 1 104 ? 1.154 3.870 10.486 1.00 98.50 104 ILE A O 1
ATOM 850 N N . GLN A 1 105 ? -0.495 5.032 11.454 1.00 98.56 105 GLN A N 1
ATOM 851 C CA . GLN A 1 105 ? -0.357 4.360 12.744 1.00 98.56 105 GLN A CA 1
ATOM 852 C C . GLN A 1 105 ? -1.149 3.052 12.741 1.00 98.56 105 GLN A C 1
ATOM 854 O O . GLN A 1 105 ? -2.274 2.983 12.246 1.00 98.56 105 GLN A O 1
ATOM 859 N N . HIS A 1 106 ? -0.594 2.005 13.349 1.00 98.69 106 HIS A N 1
ATOM 860 C CA . HIS A 1 106 ? -1.224 0.683 13.383 1.00 98.69 106 HIS A CA 1
ATOM 861 C C . HIS A 1 106 ? -2.609 0.694 14.035 1.00 98.69 106 HIS A C 1
ATOM 863 O O . HIS A 1 106 ? -3.515 0.008 13.572 1.00 98.69 106 HIS A O 1
ATOM 869 N N . GLN A 1 107 ? -2.795 1.495 15.085 1.00 98.25 107 GLN A N 1
ATOM 870 C CA . GLN A 1 107 ? -4.091 1.602 15.756 1.00 98.25 107 GLN A CA 1
ATOM 871 C C . GLN A 1 107 ? -5.162 2.251 14.875 1.00 98.25 107 GLN A C 1
ATOM 873 O O . GLN A 1 107 ? -6.330 1.890 14.994 1.00 98.25 107 GLN A O 1
ATOM 878 N N . ASP A 1 108 ? -4.776 3.185 14.008 1.00 98.50 108 ASP A N 1
ATOM 879 C CA . ASP A 1 108 ? -5.711 3.862 13.112 1.00 98.50 108 ASP A CA 1
ATOM 880 C C . ASP A 1 108 ? -6.0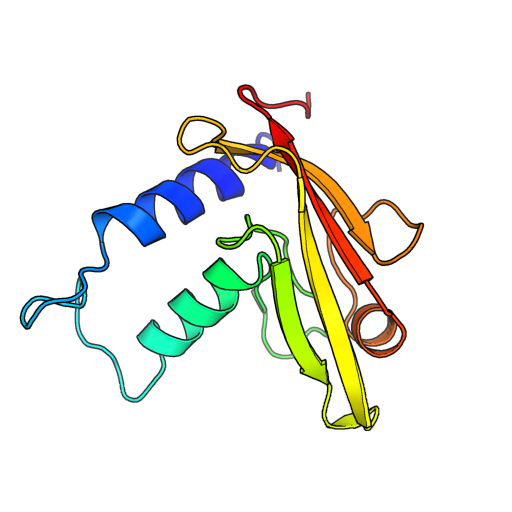40 2.970 11.914 1.00 98.50 108 ASP A C 1
ATOM 882 O O . ASP A 1 108 ? -7.205 2.856 11.547 1.00 98.50 108 ASP A O 1
ATOM 886 N N . LEU A 1 109 ? -5.049 2.239 11.384 1.00 98.62 109 LEU A N 1
ATOM 887 C CA . LEU A 1 109 ? -5.254 1.246 10.323 1.00 98.62 109 LEU A CA 1
ATOM 888 C C . LEU A 1 109 ? -6.297 0.192 10.712 1.00 98.62 109 LEU A C 1
ATOM 890 O O . LEU A 1 109 ? -7.148 -0.158 9.904 1.00 98.62 109 LEU A O 1
ATOM 894 N N . LEU A 1 110 ? -6.240 -0.305 11.951 1.00 98.50 110 LEU A N 1
ATOM 895 C CA . LEU A 1 110 ? -7.204 -1.288 12.450 1.00 98.50 110 LEU A CA 1
ATOM 896 C C . LEU A 1 110 ? -8.624 -0.712 12.567 1.00 98.50 110 LEU A C 1
ATOM 898 O O . LEU A 1 110 ? -9.602 -1.427 12.365 1.00 98.50 110 LEU A O 1
ATOM 902 N N . LYS A 1 111 ? -8.763 0.583 12.860 1.00 98.38 111 LYS A N 1
ATOM 903 C CA . LYS A 1 111 ? -10.075 1.238 12.973 1.00 98.38 111 LYS A CA 1
ATOM 904 C C . LYS A 1 111 ? -10.651 1.643 11.622 1.00 98.38 111 LYS A C 1
ATOM 906 O O . LYS A 1 111 ? -11.870 1.726 11.517 1.00 98.38 111 LYS A O 1
ATOM 911 N N . ALA A 1 112 ? -9.810 1.846 10.616 1.00 98.50 112 ALA A N 1
ATOM 912 C CA . ALA A 1 112 ? -10.218 2.349 9.314 1.00 98.50 112 ALA A CA 1
ATOM 913 C C . ALA A 1 112 ? -11.078 1.362 8.521 1.00 98.50 112 ALA A C 1
ATOM 915 O O . ALA A 1 112 ? -10.947 0.146 8.675 1.00 98.50 112 ALA A O 1
ATOM 916 N N . GLU A 1 113 ? -11.945 1.890 7.666 1.00 98.62 113 GLU A N 1
ATOM 917 C CA . GLU A 1 113 ? -12.719 1.120 6.683 1.00 98.62 113 GLU A CA 1
ATOM 918 C C . GLU A 1 113 ? -12.110 1.260 5.285 1.00 98.62 113 GLU A C 1
ATOM 920 O O . GLU A 1 113 ? -12.131 0.313 4.495 1.00 98.62 113 GLU A O 1
ATOM 925 N N . GLN A 1 114 ? -11.536 2.429 4.981 1.00 98.75 114 GLN A N 1
ATOM 926 C CA . GLN A 1 114 ? -10.974 2.738 3.671 1.00 98.75 114 GLN A CA 1
ATOM 927 C C . GLN A 1 114 ? -9.587 3.376 3.744 1.00 98.75 114 GLN A C 1
ATOM 929 O O . GLN A 1 114 ? -9.295 4.210 4.601 1.00 98.75 114 GLN A O 1
ATOM 934 N N . LEU A 1 115 ? -8.748 3.034 2.770 1.00 98.88 115 LEU A N 1
ATOM 935 C CA . LEU A 1 115 ? -7.469 3.680 2.495 1.00 98.88 115 LEU A CA 1
ATOM 936 C C . LEU A 1 115 ? -7.454 4.118 1.028 1.00 98.88 115 LEU A C 1
ATOM 938 O O . LEU A 1 115 ? -7.419 3.287 0.128 1.00 98.88 115 LEU A O 1
ATOM 942 N N . THR A 1 116 ? -7.509 5.421 0.775 1.00 98.88 116 THR A N 1
ATOM 943 C CA . THR A 1 116 ? -7.627 5.970 -0.584 1.00 98.88 116 THR A CA 1
ATOM 944 C C . THR A 1 116 ? -6.386 6.759 -0.958 1.00 98.88 116 THR A C 1
ATOM 946 O O . THR A 1 116 ? -6.031 7.725 -0.286 1.00 98.88 116 THR A O 1
ATOM 949 N N . PHE A 1 117 ? -5.761 6.380 -2.065 1.00 98.75 117 PHE A N 1
ATOM 950 C CA . PHE A 1 117 ? -4.663 7.102 -2.690 1.00 98.75 117 PHE A CA 1
ATOM 951 C C . PHE A 1 117 ? -5.173 7.820 -3.932 1.00 98.75 117 PHE A C 1
ATOM 953 O O . PHE A 1 117 ? -5.798 7.201 -4.787 1.00 98.75 117 PHE A O 1
ATOM 960 N N . THR A 1 118 ? -4.845 9.097 -4.082 1.00 98.62 118 THR A N 1
ATOM 961 C CA . THR A 1 118 ? -5.023 9.821 -5.345 1.00 98.62 118 THR A CA 1
ATOM 962 C C . THR A 1 118 ? -3.647 10.040 -5.961 1.00 98.62 118 THR A C 1
ATOM 964 O O . THR A 1 118 ? -2.764 10.615 -5.321 1.00 98.62 118 THR A O 1
ATOM 967 N N . LEU A 1 119 ? -3.432 9.570 -7.190 1.00 98.50 119 LEU A N 1
ATOM 968 C CA . LEU A 1 119 ? -2.135 9.666 -7.860 1.00 98.50 119 LEU A CA 1
ATOM 969 C C . LEU A 1 119 ? -1.983 10.956 -8.681 1.00 98.50 119 LEU A C 1
ATOM 971 O O . LEU A 1 119 ? -2.959 11.592 -9.076 1.00 98.50 119 LEU A O 1
ATOM 975 N N . SER A 1 120 ? -0.740 11.325 -8.993 1.00 98.38 120 SER A N 1
ATOM 976 C CA . SER A 1 120 ? -0.413 12.449 -9.877 1.00 98.38 120 SER A CA 1
ATOM 977 C C . SER A 1 120 ? 0.740 12.163 -10.834 1.00 98.38 120 SER A C 1
ATOM 979 O O . SER A 1 120 ? 1.564 11.263 -10.641 1.00 98.38 120 SER A O 1
ATOM 981 N N . TRP A 1 121 ? 0.800 12.978 -11.890 1.00 97.88 121 TRP A N 1
ATOM 982 C CA . TRP A 1 121 ? 1.871 12.918 -12.881 1.00 97.88 121 TRP A CA 1
ATOM 983 C C . TRP A 1 121 ? 3.193 13.500 -12.370 1.00 97.88 121 TRP A C 1
ATOM 985 O O . TRP A 1 121 ? 4.254 12.956 -12.662 1.00 97.88 121 TRP A O 1
ATOM 995 N N . LEU A 1 122 ? 3.123 14.583 -11.594 1.00 97.50 122 LEU A N 1
ATOM 996 C CA . LEU A 1 122 ? 4.270 15.282 -11.018 1.00 97.50 122 LEU A CA 1
ATOM 997 C C . LEU A 1 122 ? 4.226 15.222 -9.479 1.00 97.50 122 LEU A C 1
ATOM 999 O O . LEU A 1 122 ? 3.141 14.990 -8.924 1.00 97.50 122 LEU A O 1
ATOM 1003 N N . PRO A 1 123 ? 5.375 15.419 -8.801 1.00 94.19 123 PRO A N 1
ATOM 1004 C CA . PRO A 1 123 ? 5.432 15.614 -7.353 1.00 94.19 123 PRO A CA 1
ATOM 1005 C C . PRO A 1 123 ? 4.552 16.793 -6.931 1.00 94.19 123 PRO A C 1
ATOM 1007 O O . PRO A 1 123 ? 4.458 17.779 -7.665 1.00 94.19 123 PRO A O 1
ATOM 1010 N N . ASN A 1 124 ? 3.923 16.696 -5.762 1.00 83.88 124 ASN A N 1
ATOM 1011 C CA . ASN A 1 124 ? 3.020 17.735 -5.247 1.00 83.88 124 ASN A CA 1
ATOM 1012 C C . ASN A 1 124 ? 3.465 18.302 -3.896 1.00 83.88 124 ASN A C 1
ATOM 1014 O O . ASN A 1 124 ? 2.863 19.269 -3.430 1.00 83.88 124 ASN A O 1
ATOM 1018 N N . HIS A 1 125 ? 4.500 17.732 -3.281 1.00 69.12 125 HIS A N 1
ATOM 1019 C CA . HIS A 1 125 ? 5.057 18.225 -2.034 1.00 69.12 125 HIS A CA 1
ATOM 1020 C C . HIS A 1 125 ? 6.321 19.030 -2.343 1.00 69.12 125 HIS A C 1
ATOM 1022 O O . HIS A 1 125 ? 7.286 18.513 -2.907 1.00 69.12 125 HIS A O 1
ATOM 1028 N N . SER A 1 126 ? 6.270 20.319 -2.017 1.00 47.78 126 SER A N 1
ATOM 1029 C CA . SER A 1 126 ? 7.414 21.237 -2.014 1.00 47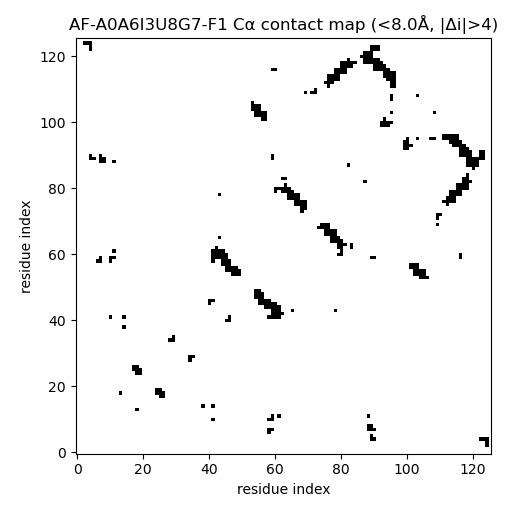.78 126 SER A CA 1
ATOM 1030 C C . SER A 1 126 ? 8.155 21.217 -0.689 1.00 47.78 126 SER A C 1
ATOM 1032 O O . SER A 1 126 ? 7.460 21.102 0.348 1.00 47.78 126 SER A O 1
#

Mean predicted aligned error: 2.61 Å

pLDDT: mean 96.91, std 5.99, range [47.78, 98.88]

Organism: Streptococcus pneumoniae (NCBI:txid1313)

Secondary structure (DSSP, 8-state):
---TTHHHHHHHHHHHHT--SSSS--SS--TTTHHHHHHHHHHHTEE-SSTTSSEEEE---SSSEEEEEEGGGTEEEEEEEET--TT--EEEEEEETTEE-SEEEHHHHHH-SEEEEEEESS----

Foldseek 3Di:
DQCLFVQQLVLLCCLVPQADPDPSGHVDDCPPVPVVVVSVCSQLQWAPPDPVAQKIAGYAHDDQWDWDQPVVLRDIEIEHEAPNDSQFRGWQFKDQANDTDRMDGNVSNSVGNYIYTYTGNDDDDD

Solvent-accessible surface area (backbone atoms only — not comparable to full-atom values): 7190 Å² total; per-residue (Å²): 122,96,63,72,53,54,49,16,40,50,52,57,50,46,61,63,71,46,45,44,104,56,94,78,26,62,81,58,83,48,69,93,54,51,50,58,48,53,51,52,30,43,42,71,19,39,40,68,82,47,83,93,50,68,44,27,44,63,46,46,56,69,49,58,67,48,74,49,75,43,70,93,70,72,43,62,34,42,35,36,32,43,69,75,46,92,79,35,41,20,64,64,44,37,24,54,58,91,43,77,46,84,56,46,45,51,75,54,62,67,70,39,56,35,38,42,34,35,43,23,73,58,78,75,82,128

Sequence (126 aa):
SDYPDYTALLIKSISQKAFHPSWQAYPGDEDNGSLSAWYIWSALGFYPTCPGKPSYDLGIPLFDHLRVYLAKENKWLDIHAEQNYSHFNFVKECRLDKTSVSSIQHQDLLKAEQLTFTLSWLPNHS

Nearest PDB structures (foldseek):
  5swi-assembly2_D  TM=1.006E+00  e=2.041E-23  Streptococcus pneumoniae
  5swi-assembly1_B  TM=1.006E+00  e=3.421E-23  Streptococcus pneumoniae
  5swi-assembly3_C  TM=1.005E+00  e=6.115E-23  Streptococcus pneumoniae
  2wvx-assembly2_B  TM=9.399E-01  e=8.402E-11  Bacteroides thetaiotaomicron VPI-5482
  6f91-assembly4_G  TM=9.092E-01  e=6.347E-09  Bacteroides thetaiotaomicron

InterPro domains:
  IPR012939 Glycosyl hydrolase family 92 [PF07971] (3-120)
  IPR050883 Peptide-N(4)-(N-acetyl-beta-glucosaminyl)asparagine amidase [PTHR12143] (5-124)

Radius of gyration: 14.61 Å; Cα contacts (8 Å, |Δi|>4): 222; chains: 1; bounding box: 30×40×33 Å